Protein AF-A0A2G8HXD1-F1 (afdb_monomer)

Radius of gyration: 19.25 Å; Cα contacts (8 Å, |Δi|>4): 162; chains: 1; bounding box: 59×56×26 Å

Solvent-accessible surface area (backbone atoms only — not comparable to full-atom values): 6950 Å² total; per-residue (Å²): 130,62,68,66,52,53,55,51,51,52,52,55,50,52,58,57,57,68,65,68,83,65,58,49,70,43,81,40,49,53,94,72,65,49,87,84,37,45,15,40,22,37,26,30,76,87,68,51,75,49,48,28,50,47,27,58,91,34,98,36,59,56,40,51,42,52,76,51,59,68,38,89,58,43,51,32,68,87,71,49,76,44,49,37,87,45,45,45,32,33,33,26,64,56,63,74,101,74,86,76,76,85,74,80,82,81,68,69,82,78,78,85,74,84,134

Foldseek 3Di:
DPVVVVVVVVVVVVVVVVVPDDQDWDKDFPVPADQPFKFLWFAFPVGDIGGQVQFPPDPDSIDGPCVALPDQWTAGVVRDIDGSNRTGITTGGHDDDDDDDDDDPPPPPPPPDDD

pLDDT: mean 74.01, std 20.45, range [40.0, 95.12]

Mean predicted aligned error: 14.13 Å

Sequence (115 aa):
MEILKALIFTTVVIFAATEISHARIEKISVKKVNPATEAAGFQTFRGKILRAGDLENSARRVVKAEDVIKKDFIEMKDGEIYYPEEIEYVFQVKGGQTFKAPKEDERAPQDSDSN

Secondary structure (DSSP, 8-state):
--HHHHHHHHHHHHHHHHTSS--EEEEEEGGG--TT-EEEEEEETT--EEEGGGBTT-SSS-EEHHHHHTSS-EEBTTS-EE-GGGEEEEEEEES-S---PPPP-----------

Nearest PDB structures (foldseek):
  6z6l-assembly1_LA  TM=3.654E-01  e=1.541E+00  Homo sapiens
  6n8n-assembly1_D  TM=3.540E-01  e=2.357E+00  Saccharomyces cerevisiae S288C
  7qep-assembly1_L2  TM=3.961E-01  e=4.597E+00  Encephalitozoon cuniculi GB-M1
  8xck-assembly1_F  TM=1.334E-01  e=1.740E+00  Escherichia phage Lambda

Structure (mmCIF, N/CA/C/O backbone):
data_AF-A0A2G8HXD1-F1
#
_entry.id   AF-A0A2G8HXD1-F1
#
loop_
_atom_site.group_PDB
_atom_site.id
_atom_site.type_symbol
_atom_site.label_atom_id
_atom_site.label_alt_id
_atom_site.label_comp_id
_atom_site.label_asym_id
_atom_site.label_entity_id
_atom_site.label_seq_id
_atom_site.pdbx_PDB_ins_code
_atom_site.Cartn_x
_atom_site.Cartn_y
_atom_site.Cartn_z
_atom_site.occupancy
_atom_site.B_iso_or_equiv
_atom_site.auth_seq_id
_atom_site.auth_comp_id
_atom_site.auth_asym_id
_atom_site.auth_atom_id
_atom_site.pdbx_PDB_model_num
ATOM 1 N N . MET A 1 1 ? 43.480 -29.163 3.519 1.00 49.81 1 MET A N 1
ATOM 2 C CA . MET A 1 1 ? 43.292 -27.703 3.346 1.00 49.81 1 MET A CA 1
ATOM 3 C C . MET A 1 1 ? 42.483 -27.339 2.085 1.00 49.81 1 MET A C 1
ATOM 5 O O . MET A 1 1 ? 42.339 -26.161 1.794 1.00 49.81 1 MET A O 1
ATOM 9 N N . GLU A 1 2 ? 41.931 -28.323 1.359 1.00 53.06 2 GLU A N 1
ATOM 10 C CA . GLU A 1 2 ? 41.171 -28.130 0.105 1.00 53.06 2 GLU A CA 1
ATOM 11 C C . GLU A 1 2 ? 39.653 -28.010 0.357 1.00 53.06 2 GLU A C 1
ATOM 13 O O . GLU A 1 2 ? 38.987 -27.126 -0.173 1.00 53.06 2 GLU A O 1
ATOM 18 N N . ILE A 1 3 ? 39.116 -28.842 1.258 1.00 53.88 3 ILE A N 1
ATOM 19 C CA . ILE A 1 3 ? 37.671 -28.945 1.541 1.00 53.88 3 ILE A CA 1
ATOM 20 C C . ILE A 1 3 ? 37.120 -27.661 2.178 1.00 53.88 3 ILE A C 1
ATOM 22 O O . ILE A 1 3 ? 36.025 -27.219 1.846 1.00 53.88 3 ILE A O 1
ATOM 26 N N . LEU A 1 4 ? 37.902 -27.011 3.046 1.00 49.44 4 LEU A N 1
ATOM 27 C CA . LEU A 1 4 ? 37.495 -25.763 3.698 1.00 49.44 4 LEU A CA 1
ATOM 28 C C . LEU A 1 4 ? 37.402 -24.597 2.700 1.00 49.44 4 LEU A C 1
ATOM 30 O O . LEU A 1 4 ? 36.502 -23.770 2.804 1.00 49.44 4 LEU A O 1
ATOM 34 N N . LYS A 1 5 ? 38.294 -24.555 1.699 1.00 46.50 5 LYS A N 1
ATOM 35 C CA . LYS A 1 5 ? 38.234 -23.552 0.627 1.00 46.50 5 LYS A CA 1
ATOM 36 C C . LYS A 1 5 ? 37.018 -23.783 -0.265 1.00 46.50 5 LYS A C 1
ATOM 38 O O . LYS A 1 5 ? 36.318 -22.824 -0.563 1.00 46.50 5 LYS A O 1
ATOM 43 N N . ALA A 1 6 ? 36.729 -25.037 -0.620 1.00 51.34 6 ALA A N 1
ATOM 44 C CA . ALA A 1 6 ? 35.540 -25.379 -1.398 1.00 51.34 6 ALA A CA 1
ATOM 45 C C . ALA A 1 6 ? 34.249 -24.941 -0.688 1.00 51.34 6 ALA A C 1
ATOM 47 O O . ALA A 1 6 ? 33.389 -24.342 -1.323 1.00 51.34 6 ALA A O 1
ATOM 48 N N . LEU A 1 7 ? 34.160 -25.139 0.632 1.00 46.97 7 LEU A N 1
ATOM 49 C CA . LEU A 1 7 ? 32.975 -24.795 1.425 1.00 46.97 7 LEU A CA 1
ATOM 50 C C . LEU A 1 7 ? 32.737 -23.274 1.517 1.00 46.97 7 LEU A C 1
ATOM 52 O O . LEU A 1 7 ? 31.596 -22.805 1.448 1.00 46.97 7 LEU A O 1
ATOM 56 N N . ILE A 1 8 ? 33.820 -22.494 1.602 1.00 50.25 8 ILE A N 1
ATOM 57 C CA . ILE A 1 8 ? 33.771 -21.024 1.595 1.00 50.25 8 ILE A CA 1
ATOM 58 C C . ILE A 1 8 ? 33.416 -20.505 0.196 1.00 50.25 8 ILE A C 1
ATOM 60 O O . ILE A 1 8 ? 32.564 -19.633 0.059 1.00 50.25 8 ILE A O 1
ATOM 64 N N . PHE A 1 9 ? 33.995 -21.073 -0.864 1.00 46.22 9 PHE A N 1
ATOM 65 C CA . PHE A 1 9 ? 33.646 -20.682 -2.231 1.00 46.22 9 PHE A CA 1
ATOM 66 C C . PHE A 1 9 ? 32.192 -21.027 -2.576 1.00 46.22 9 PHE A C 1
ATOM 68 O O . PHE A 1 9 ? 31.508 -20.202 -3.176 1.00 46.22 9 PHE A O 1
ATOM 75 N N . THR A 1 10 ? 31.670 -22.181 -2.143 1.00 46.88 10 THR A N 1
ATOM 76 C CA . THR A 1 10 ? 30.256 -22.527 -2.362 1.00 46.88 10 THR A CA 1
ATOM 77 C C . THR A 1 10 ? 29.307 -21.595 -1.624 1.00 46.88 10 THR A C 1
ATOM 79 O O . THR A 1 10 ? 28.304 -21.183 -2.196 1.00 46.88 10 THR A O 1
ATOM 82 N N . THR A 1 11 ? 29.620 -21.212 -0.384 1.00 46.38 11 THR A N 1
ATOM 83 C CA . THR A 1 11 ? 28.768 -20.277 0.366 1.00 46.38 11 THR A CA 1
ATOM 84 C C . THR A 1 11 ? 28.790 -18.888 -0.268 1.00 46.38 11 THR A C 1
ATOM 86 O O . THR A 1 11 ? 27.725 -18.318 -0.488 1.00 46.38 11 THR A O 1
ATOM 89 N N . VAL A 1 12 ? 29.955 -18.379 -0.679 1.00 46.38 12 VAL A N 1
ATOM 90 C CA . VAL A 1 12 ? 30.066 -17.078 -1.367 1.00 46.38 12 VAL A CA 1
ATOM 91 C C . VAL A 1 12 ? 29.325 -17.069 -2.712 1.00 46.38 12 VAL A C 1
ATOM 93 O O . VAL A 1 12 ? 28.655 -16.088 -3.028 1.00 46.38 12 VAL A O 1
ATOM 96 N N . VAL A 1 13 ? 29.372 -18.161 -3.482 1.00 49.00 13 VAL A N 1
ATOM 97 C CA . VAL A 1 13 ? 28.636 -18.277 -4.757 1.00 49.00 13 VAL A CA 1
ATOM 98 C C . VAL A 1 13 ? 27.121 -18.346 -4.534 1.00 49.00 13 VAL A C 1
ATOM 100 O O . VAL A 1 13 ? 26.378 -17.750 -5.310 1.00 49.00 13 VAL A O 1
ATOM 103 N N . ILE A 1 14 ? 26.651 -18.995 -3.462 1.00 42.91 14 ILE A N 1
ATOM 104 C CA . ILE A 1 14 ? 25.222 -19.012 -3.105 1.00 42.91 14 ILE A CA 1
ATOM 105 C C . ILE A 1 14 ? 24.743 -17.601 -2.736 1.00 42.91 14 ILE A C 1
ATOM 107 O O . ILE A 1 14 ? 23.715 -17.168 -3.252 1.00 42.91 14 ILE A O 1
ATOM 111 N N . PHE A 1 15 ? 25.508 -16.855 -1.928 1.00 41.56 15 PHE A N 1
ATOM 112 C CA . PHE A 1 15 ? 25.162 -15.473 -1.568 1.00 41.56 15 PHE A CA 1
ATOM 113 C C . PHE A 1 15 ? 25.164 -14.532 -2.784 1.00 41.56 15 PHE A C 1
ATOM 115 O O . PHE A 1 15 ? 24.229 -13.748 -2.942 1.00 41.56 15 PHE A O 1
ATOM 122 N N . ALA A 1 16 ? 26.142 -14.654 -3.686 1.00 44.22 16 ALA A N 1
ATOM 123 C CA . ALA A 1 16 ? 26.207 -13.843 -4.904 1.00 44.22 16 ALA A CA 1
ATOM 124 C C . ALA A 1 16 ? 25.104 -14.194 -5.922 1.00 44.22 16 ALA A C 1
ATOM 126 O O . ALA A 1 16 ? 24.589 -13.308 -6.601 1.00 44.22 16 ALA A O 1
ATOM 127 N N . ALA A 1 17 ? 24.693 -15.464 -6.016 1.00 40.00 17 ALA A N 1
ATOM 128 C CA . ALA A 1 17 ? 23.612 -15.878 -6.911 1.00 40.00 17 ALA A CA 1
ATOM 129 C C . ALA A 1 17 ? 22.231 -15.391 -6.433 1.00 40.00 17 ALA A C 1
ATOM 131 O O . ALA A 1 17 ? 21.373 -15.099 -7.264 1.00 40.00 17 ALA A O 1
ATOM 132 N N . THR A 1 18 ? 22.018 -15.225 -5.120 1.00 43.59 18 THR A N 1
ATOM 133 C CA . THR A 1 18 ? 20.790 -14.601 -4.589 1.00 43.59 18 THR A CA 1
ATOM 134 C C . THR A 1 18 ? 20.683 -13.096 -4.855 1.00 43.59 18 THR A C 1
ATOM 136 O O . THR A 1 18 ? 19.580 -12.550 -4.795 1.00 43.59 18 THR A O 1
ATOM 139 N N . GLU A 1 19 ? 21.779 -12.414 -5.199 1.00 40.44 19 GLU A N 1
ATOM 140 C CA . GLU A 1 19 ? 21.748 -10.988 -5.565 1.00 40.44 19 GLU A CA 1
ATOM 141 C C . GLU A 1 19 ? 21.329 -10.739 -7.025 1.00 40.44 19 GLU A C 1
ATOM 143 O O . GLU A 1 19 ? 21.080 -9.599 -7.424 1.00 40.44 19 GLU A O 1
ATOM 148 N N . ILE A 1 20 ? 21.176 -11.791 -7.834 1.00 40.94 20 ILE A N 1
ATOM 149 C CA . ILE A 1 20 ? 20.814 -11.665 -9.245 1.00 40.94 20 ILE A CA 1
ATOM 150 C C . ILE A 1 20 ? 19.279 -11.659 -9.375 1.00 40.94 20 ILE A C 1
ATOM 152 O O . ILE A 1 20 ? 18.631 -12.700 -9.381 1.00 40.94 20 ILE A O 1
ATOM 156 N N . SER A 1 21 ? 18.714 -10.457 -9.547 1.00 43.78 21 SER A N 1
ATOM 157 C CA . SER A 1 21 ? 17.308 -10.151 -9.909 1.00 43.78 21 SER A CA 1
ATOM 158 C C . SER A 1 21 ? 16.249 -10.112 -8.800 1.00 43.78 21 SER A C 1
ATOM 160 O O . SER A 1 21 ? 15.129 -10.585 -8.991 1.00 43.78 21 SER A O 1
ATOM 162 N N . HIS A 1 22 ? 16.523 -9.436 -7.685 1.00 47.69 22 HIS A N 1
ATOM 163 C CA . HIS A 1 22 ? 15.466 -9.052 -6.744 1.00 47.69 22 HIS A CA 1
ATOM 164 C C . HIS A 1 22 ? 15.263 -7.536 -6.775 1.00 47.69 22 HIS A C 1
ATOM 166 O O . HIS A 1 22 ? 16.072 -6.779 -6.244 1.00 47.69 22 HIS A O 1
ATOM 172 N N . ALA A 1 23 ? 14.170 -7.084 -7.401 1.00 54.41 23 ALA A N 1
ATOM 173 C CA . ALA A 1 23 ? 13.641 -5.747 -7.150 1.00 54.41 23 ALA A CA 1
ATOM 174 C C . ALA A 1 23 ? 13.539 -5.577 -5.628 1.00 54.41 23 ALA A C 1
ATOM 176 O O . ALA A 1 23 ? 12.886 -6.382 -4.958 1.00 54.41 23 ALA A O 1
ATOM 177 N N . ARG A 1 24 ? 14.250 -4.600 -5.061 1.00 63.53 24 ARG A N 1
ATOM 178 C CA . ARG A 1 24 ? 14.331 -4.442 -3.607 1.00 63.53 24 ARG A CA 1
ATOM 179 C C . ARG A 1 24 ? 12.981 -3.913 -3.133 1.00 63.53 24 ARG A C 1
ATOM 181 O O . ARG A 1 24 ? 12.672 -2.738 -3.333 1.00 63.53 24 ARG A O 1
ATOM 188 N N . ILE A 1 25 ? 12.159 -4.803 -2.578 1.00 68.81 25 ILE A N 1
ATOM 189 C CA . ILE A 1 25 ? 10.879 -4.436 -1.974 1.00 68.81 25 ILE A CA 1
ATOM 190 C C . ILE A 1 25 ? 11.188 -3.819 -0.617 1.00 68.81 25 ILE A C 1
ATOM 192 O O . ILE A 1 25 ? 11.646 -4.502 0.298 1.00 68.81 25 ILE A O 1
ATOM 196 N N . GLU A 1 26 ? 10.955 -2.520 -0.489 1.00 85.62 26 GLU A N 1
ATOM 197 C CA . GLU A 1 26 ? 11.091 -1.819 0.779 1.00 85.62 26 GLU A CA 1
ATOM 198 C C . GLU A 1 26 ? 9.726 -1.701 1.450 1.00 85.62 26 GLU A C 1
ATOM 200 O O . GLU A 1 26 ? 8.775 -1.162 0.887 1.00 85.62 26 GLU A O 1
ATOM 205 N N . LYS A 1 27 ? 9.630 -2.207 2.680 1.00 88.06 27 LYS A N 1
ATOM 206 C CA . LYS A 1 27 ? 8.459 -2.016 3.532 1.00 88.06 27 LYS A CA 1
ATOM 207 C C . LYS A 1 27 ? 8.596 -0.679 4.254 1.00 88.06 27 LYS A C 1
ATOM 209 O O . LYS A 1 27 ? 9.479 -0.511 5.094 1.00 88.06 27 LYS A O 1
ATOM 214 N N . ILE A 1 28 ? 7.715 0.263 3.944 1.00 90.56 28 ILE A N 1
ATOM 215 C CA . ILE A 1 28 ? 7.676 1.587 4.571 1.00 90.56 28 ILE A CA 1
ATOM 216 C C . ILE A 1 28 ? 6.368 1.748 5.343 1.00 90.56 28 ILE A C 1
ATOM 218 O O . ILE A 1 28 ? 5.323 1.269 4.917 1.00 90.56 28 ILE A O 1
ATOM 222 N N . SER A 1 29 ? 6.407 2.406 6.499 1.00 91.94 29 SER A N 1
ATOM 223 C CA . SER A 1 29 ? 5.174 2.758 7.216 1.00 91.94 29 SER A CA 1
ATOM 224 C C . SER A 1 29 ? 4.412 3.829 6.439 1.00 91.94 29 SER A C 1
ATOM 226 O O . SER A 1 29 ? 5.044 4.751 5.918 1.00 91.94 29 SER A O 1
ATOM 228 N N . VAL A 1 30 ? 3.076 3.762 6.427 1.00 91.75 30 VAL A N 1
ATOM 229 C CA . VAL A 1 30 ? 2.214 4.780 5.789 1.00 91.75 30 VAL A CA 1
ATOM 230 C C . VAL A 1 30 ? 2.559 6.198 6.254 1.00 91.75 30 VAL A C 1
ATOM 232 O O . VAL A 1 30 ? 2.593 7.125 5.452 1.00 91.75 30 VAL A O 1
ATOM 235 N N . LYS A 1 31 ? 2.955 6.364 7.522 1.00 91.06 31 LYS A N 1
ATOM 236 C CA . LYS A 1 31 ? 3.373 7.656 8.098 1.00 91.06 31 LYS A CA 1
ATOM 237 C C . LYS A 1 31 ? 4.612 8.274 7.434 1.00 91.06 31 LYS A C 1
ATOM 239 O O . LYS A 1 31 ? 4.884 9.452 7.635 1.00 91.06 31 LYS A O 1
ATOM 244 N N . LYS A 1 32 ? 5.399 7.477 6.706 1.00 90.94 32 LYS A N 1
ATOM 245 C CA . LYS A 1 32 ? 6.632 7.886 6.014 1.00 90.94 32 LYS A CA 1
ATOM 246 C C . LYS A 1 32 ? 6.472 7.909 4.490 1.00 90.94 32 LYS A C 1
ATOM 248 O O . LYS A 1 32 ? 7.465 8.086 3.787 1.00 90.94 32 LYS A O 1
ATOM 253 N N . VAL A 1 33 ? 5.256 7.704 3.981 1.00 89.00 33 VAL A N 1
ATOM 254 C CA . VAL A 1 33 ? 4.967 7.765 2.545 1.00 89.00 33 VAL A CA 1
ATOM 255 C C . VAL A 1 33 ? 5.161 9.192 2.055 1.00 89.00 33 VAL A C 1
ATOM 257 O O . VAL A 1 33 ? 4.697 10.148 2.672 1.00 89.00 33 VAL A O 1
ATOM 260 N N . ASN A 1 34 ? 5.852 9.327 0.927 1.00 89.75 34 ASN A N 1
ATOM 261 C CA . ASN A 1 34 ? 5.986 10.592 0.219 1.00 89.75 34 ASN A CA 1
ATOM 262 C C . ASN A 1 34 ? 5.186 10.555 -1.102 1.00 89.75 34 ASN A C 1
ATOM 264 O O . ASN A 1 34 ? 4.878 9.469 -1.597 1.00 89.75 34 ASN A O 1
ATOM 268 N N . PRO A 1 35 ? 4.895 11.713 -1.720 1.00 87.38 35 PRO A N 1
ATOM 269 C CA . PRO A 1 35 ? 4.151 11.778 -2.987 1.00 87.38 35 PRO A CA 1
ATOM 270 C C . PRO A 1 35 ? 4.790 11.035 -4.171 1.00 87.38 35 PRO A C 1
ATOM 272 O O . PRO A 1 35 ? 4.123 10.680 -5.141 1.00 87.38 35 PRO A O 1
ATOM 275 N N . ALA A 1 36 ? 6.102 10.793 -4.107 1.00 87.25 36 ALA A N 1
ATOM 276 C CA . ALA A 1 36 ? 6.856 10.064 -5.124 1.00 87.25 36 ALA A CA 1
ATOM 277 C C . ALA A 1 36 ? 6.904 8.546 -4.867 1.00 87.25 36 ALA A C 1
ATOM 279 O O . ALA A 1 36 ? 7.556 7.811 -5.606 1.00 87.25 36 ALA A O 1
ATOM 280 N N . THR A 1 37 ? 6.262 8.062 -3.802 1.00 88.94 37 THR A N 1
ATOM 281 C CA . THR A 1 37 ? 6.319 6.656 -3.412 1.00 88.94 37 THR A CA 1
ATOM 282 C C . 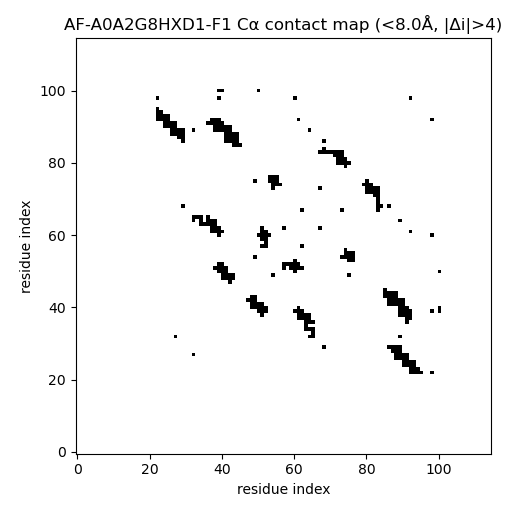THR A 1 37 ? 5.460 5.829 -4.353 1.00 88.94 37 THR A C 1
ATOM 284 O O . THR A 1 37 ? 4.231 5.903 -4.332 1.00 88.94 37 THR A O 1
ATOM 287 N N . GLU A 1 38 ? 6.116 4.982 -5.134 1.00 90.94 38 GLU A N 1
ATOM 288 C CA . GLU A 1 38 ? 5.468 3.938 -5.914 1.00 90.94 38 GLU A CA 1
ATOM 289 C C . GLU A 1 38 ? 5.326 2.653 -5.094 1.00 90.94 38 GLU A C 1
ATOM 291 O O . GLU A 1 38 ? 6.294 2.148 -4.529 1.00 90.94 38 GLU A O 1
ATOM 296 N N . ALA A 1 39 ? 4.109 2.126 -5.037 1.00 90.62 39 ALA A N 1
ATOM 297 C CA . ALA A 1 39 ? 3.712 0.966 -4.264 1.00 90.62 39 ALA A CA 1
ATOM 298 C C . ALA A 1 39 ? 3.316 -0.193 -5.176 1.00 90.62 39 ALA A C 1
ATOM 300 O O . ALA A 1 39 ? 2.470 -0.055 -6.059 1.00 90.62 39 ALA A O 1
ATOM 301 N N . ALA A 1 40 ? 3.879 -1.363 -4.908 1.00 91.25 40 ALA A N 1
ATOM 302 C CA . ALA A 1 40 ? 3.434 -2.640 -5.456 1.00 91.25 40 ALA A CA 1
ATOM 303 C C . ALA A 1 40 ? 2.242 -3.237 -4.690 1.00 91.25 40 ALA A C 1
ATOM 305 O O . ALA A 1 40 ? 1.575 -4.160 -5.165 1.00 91.25 40 ALA A O 1
ATOM 306 N N . GLY A 1 41 ? 2.008 -2.753 -3.476 1.00 92.06 41 GLY A N 1
ATOM 307 C CA . GLY A 1 41 ? 0.959 -3.231 -2.598 1.00 92.06 41 GLY A CA 1
ATOM 308 C C . GLY A 1 41 ? 1.026 -2.575 -1.229 1.00 92.06 41 GLY A C 1
ATOM 309 O O . GLY A 1 41 ? 1.917 -1.773 -0.938 1.00 92.06 41 GLY A O 1
ATOM 310 N N . PHE A 1 42 ? 0.076 -2.955 -0.393 1.00 93.62 42 PHE A N 1
ATOM 311 C CA . PHE A 1 42 ? -0.206 -2.371 0.905 1.00 93.62 42 PHE A CA 1
ATOM 312 C C . PHE A 1 42 ? -0.400 -3.497 1.917 1.00 93.62 42 PHE A C 1
ATOM 314 O O . PHE A 1 42 ? -0.792 -4.603 1.549 1.00 93.62 4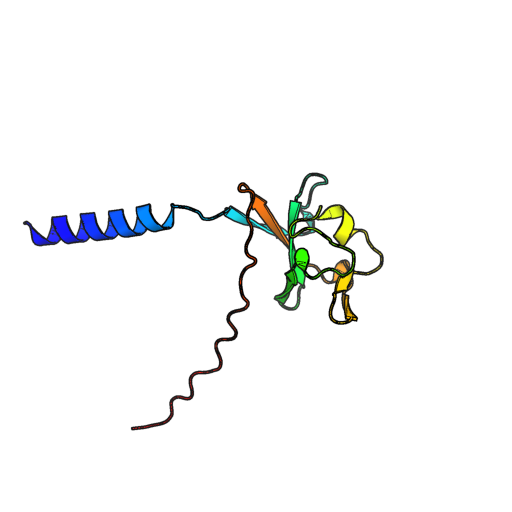2 PHE A O 1
ATOM 321 N N . GLN A 1 43 ? -0.110 -3.233 3.185 1.00 91.38 43 GLN A N 1
ATOM 322 C CA . GLN A 1 43 ? -0.380 -4.158 4.277 1.00 91.38 43 GLN A CA 1
ATOM 323 C C . GLN A 1 43 ? -1.274 -3.480 5.301 1.00 91.38 43 GLN A C 1
ATOM 325 O O . GLN A 1 43 ? -0.949 -2.380 5.758 1.00 91.38 43 GLN A O 1
ATOM 330 N N . THR A 1 44 ? -2.358 -4.144 5.687 1.00 92.75 44 THR A N 1
ATOM 331 C CA . THR A 1 44 ? -3.215 -3.663 6.769 1.00 92.75 44 THR A CA 1
ATOM 332 C C . THR A 1 44 ? -2.592 -3.930 8.139 1.00 92.75 44 THR A C 1
ATOM 334 O O . THR A 1 44 ? -1.733 -4.804 8.273 1.00 92.75 44 THR A O 1
ATOM 337 N N . PHE A 1 45 ? -3.054 -3.247 9.188 1.00 93.00 45 PHE A N 1
ATOM 338 C CA . PHE A 1 45 ? -2.631 -3.531 10.569 1.00 93.00 45 PHE A CA 1
ATOM 339 C C . PHE A 1 45 ? -3.013 -4.947 11.039 1.00 93.00 45 PHE A C 1
ATOM 341 O O . PHE A 1 45 ? -2.475 -5.452 12.021 1.00 93.00 45 PHE A O 1
ATOM 348 N N . ARG A 1 46 ? -3.941 -5.613 10.334 1.00 89.19 46 ARG A N 1
ATOM 349 C CA . ARG A 1 46 ? -4.311 -7.024 10.556 1.00 89.19 46 ARG A CA 1
ATOM 350 C C . ARG A 1 46 ? -3.386 -8.002 9.831 1.00 89.19 46 ARG A C 1
ATOM 352 O O . ARG A 1 46 ? -3.586 -9.207 9.910 1.00 89.19 46 ARG A O 1
ATOM 359 N N . GLY A 1 47 ? -2.399 -7.490 9.101 1.00 85.75 47 GLY A N 1
ATOM 360 C CA . GLY A 1 47 ? -1.421 -8.277 8.366 1.00 85.75 47 GLY A CA 1
ATOM 361 C C . GLY A 1 47 ? -1.814 -8.629 6.931 1.00 85.75 47 GLY A C 1
ATOM 362 O O . GLY A 1 47 ? -0.947 -9.130 6.217 1.00 85.75 47 GLY A O 1
ATOM 363 N N . LYS A 1 48 ? -3.044 -8.327 6.481 1.00 90.19 48 LYS A N 1
ATOM 364 C CA . LYS A 1 48 ? -3.524 -8.656 5.125 1.00 90.19 48 LYS A CA 1
ATOM 365 C C . LYS A 1 48 ? -2.782 -7.846 4.064 1.00 90.19 48 LYS A C 1
ATOM 367 O O . LYS A 1 48 ? -2.563 -6.647 4.245 1.00 90.19 48 LYS A O 1
ATOM 372 N N . ILE A 1 49 ? -2.412 -8.494 2.960 1.00 91.44 49 ILE A N 1
ATOM 373 C CA . ILE A 1 49 ? -1.668 -7.874 1.859 1.00 91.44 49 ILE A CA 1
ATOM 374 C C . ILE A 1 49 ? -2.620 -7.539 0.710 1.00 91.44 49 ILE A C 1
ATOM 376 O O . ILE A 1 49 ? -3.195 -8.424 0.087 1.00 91.44 49 ILE A O 1
ATOM 380 N N . LEU A 1 50 ? -2.728 -6.253 0.384 1.00 92.12 50 LEU A N 1
ATOM 381 C CA . LEU A 1 50 ? -3.508 -5.742 -0.741 1.00 92.12 50 LEU A CA 1
ATOM 382 C C . LEU A 1 50 ? -2.555 -5.429 -1.893 1.00 92.12 50 LEU A C 1
ATOM 384 O O . LEU A 1 50 ? -1.751 -4.497 -1.820 1.00 92.12 50 LEU A O 1
ATOM 388 N N . ARG A 1 51 ? -2.587 -6.214 -2.967 1.00 90.44 51 ARG A N 1
ATOM 389 C CA . ARG A 1 51 ? -1.689 -5.998 -4.109 1.00 90.44 51 ARG A CA 1
ATOM 390 C C . ARG A 1 51 ? -2.211 -4.876 -4.994 1.00 90.44 51 ARG A C 1
ATOM 392 O O . ARG A 1 51 ? -3.381 -4.855 -5.354 1.00 90.44 51 ARG A O 1
ATOM 399 N N . ALA A 1 52 ? -1.320 -3.995 -5.445 1.00 90.25 52 ALA A N 1
ATOM 400 C CA . ALA A 1 52 ? -1.695 -2.866 -6.298 1.00 90.25 52 ALA A CA 1
ATOM 401 C C . ALA A 1 52 ? -2.300 -3.297 -7.649 1.00 90.25 52 ALA A C 1
ATOM 403 O O . ALA A 1 52 ? -3.109 -2.573 -8.222 1.00 90.25 52 ALA A O 1
ATOM 404 N N . GLY A 1 53 ? -1.918 -4.473 -8.158 1.00 88.38 53 GLY A N 1
ATOM 405 C CA . GLY A 1 53 ? -2.490 -5.047 -9.381 1.00 88.38 53 GLY A CA 1
ATOM 406 C C . GLY A 1 53 ? -3.902 -5.618 -9.219 1.00 88.38 53 GLY A C 1
ATOM 407 O O . GLY A 1 53 ? -4.575 -5.830 -10.229 1.00 88.38 53 GLY A O 1
ATOM 408 N N . ASP A 1 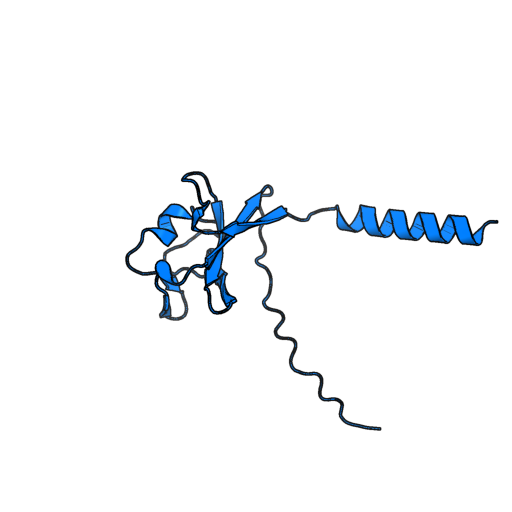54 ? -4.343 -5.834 -7.980 1.00 90.50 54 ASP A N 1
ATOM 409 C CA . ASP A 1 54 ? -5.650 -6.407 -7.644 1.00 90.50 54 ASP A CA 1
ATOM 410 C C . ASP A 1 54 ? -6.643 -5.326 -7.185 1.00 90.50 54 ASP A C 1
ATOM 412 O O . ASP A 1 54 ? -7.780 -5.632 -6.852 1.00 90.50 54 ASP A O 1
ATOM 416 N N . LEU A 1 55 ? -6.232 -4.054 -7.216 1.00 91.38 55 LEU A N 1
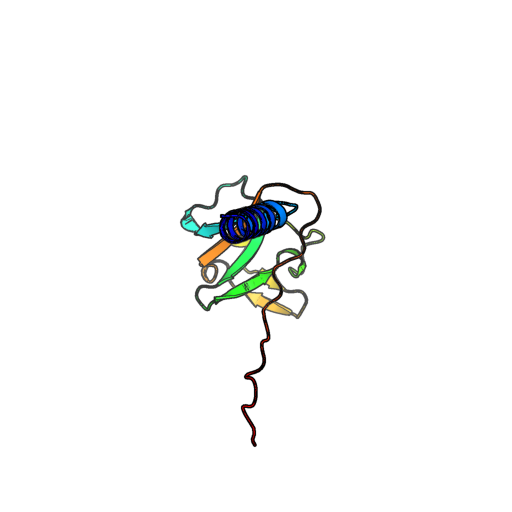ATOM 417 C CA . LEU A 1 55 ? -7.126 -2.912 -7.048 1.00 91.38 55 LEU A CA 1
ATOM 418 C C . LEU A 1 55 ? -8.038 -2.792 -8.273 1.00 91.38 55 LEU A C 1
ATOM 420 O O . LEU A 1 55 ? -7.549 -2.841 -9.406 1.00 91.38 55 LEU A O 1
ATOM 424 N N . GLU A 1 56 ? -9.330 -2.554 -8.052 1.00 90.00 56 GLU A N 1
ATOM 425 C CA . GLU A 1 56 ? -10.339 -2.453 -9.118 1.00 90.00 56 GLU A CA 1
ATOM 426 C C . GLU A 1 56 ? -9.960 -1.377 -10.146 1.00 90.00 56 GLU A C 1
ATOM 428 O O . GLU A 1 56 ? -9.915 -1.597 -11.355 1.00 90.00 56 GLU A O 1
ATOM 433 N N . ASN A 1 57 ? -9.523 -0.222 -9.645 1.00 80.75 57 ASN A N 1
ATOM 434 C CA . ASN A 1 57 ? -9.170 0.939 -10.458 1.00 80.75 57 ASN A CA 1
ATOM 435 C C . ASN A 1 57 ? -7.706 0.958 -10.942 1.00 80.75 57 ASN A C 1
ATOM 437 O O . ASN A 1 57 ? -7.206 2.013 -11.341 1.00 80.75 57 ASN A O 1
ATOM 441 N N . SER A 1 58 ? -6.983 -0.167 -10.888 1.00 79.62 58 SER A N 1
ATOM 442 C CA . SER A 1 58 ? -5.579 -0.221 -11.306 1.00 79.62 58 SER A CA 1
ATOM 443 C C . SER A 1 58 ? -5.347 -1.127 -12.513 1.00 79.62 58 SER A C 1
ATOM 445 O O . SER A 1 58 ? -5.421 -2.355 -12.446 1.00 79.62 58 SER A O 1
ATOM 447 N N . ALA A 1 59 ? -4.938 -0.511 -13.624 1.00 78.88 59 ALA A N 1
ATOM 448 C CA . ALA A 1 59 ? -4.400 -1.222 -14.786 1.00 78.88 59 ALA A CA 1
ATOM 449 C C . ALA A 1 59 ? -2.925 -1.636 -14.602 1.00 78.88 59 ALA A C 1
ATOM 451 O O . ALA A 1 59 ? -2.356 -2.325 -15.450 1.00 78.88 59 ALA A O 1
ATOM 452 N N . ARG A 1 60 ? -2.268 -1.181 -13.525 1.00 83.06 60 ARG A N 1
ATOM 453 C CA . ARG A 1 60 ? -0.822 -1.318 -13.318 1.00 83.06 60 ARG A CA 1
ATOM 454 C C . ARG A 1 60 ? -0.526 -2.144 -12.070 1.00 83.06 60 ARG A C 1
ATOM 456 O O . ARG A 1 60 ? -1.227 -2.086 -11.070 1.00 83.06 60 ARG A O 1
ATOM 463 N N . ARG A 1 61 ? 0.582 -2.885 -12.099 1.00 85.69 61 ARG A N 1
ATOM 464 C CA . ARG A 1 61 ? 1.073 -3.633 -10.923 1.00 85.69 61 ARG A CA 1
ATOM 465 C C . ARG A 1 61 ? 1.723 -2.746 -9.862 1.00 85.69 61 ARG A C 1
ATOM 467 O O . ARG A 1 61 ? 2.062 -3.238 -8.793 1.00 85.69 61 ARG A O 1
ATOM 474 N N . VAL A 1 62 ? 1.934 -1.475 -10.190 1.00 88.19 62 VAL A N 1
ATOM 475 C CA . VAL A 1 62 ? 2.541 -0.463 -9.334 1.00 88.19 62 VAL A CA 1
ATOM 476 C C . VAL A 1 62 ? 1.709 0.808 -9.463 1.00 88.19 62 VAL A C 1
ATOM 478 O O . VAL A 1 62 ? 1.370 1.215 -10.578 1.00 88.19 62 VAL A O 1
ATOM 481 N N . VAL A 1 63 ? 1.370 1.411 -8.329 1.00 90.38 63 VAL A N 1
ATOM 482 C CA . VAL A 1 63 ? 0.550 2.626 -8.222 1.00 90.38 63 VAL A CA 1
ATOM 483 C C . VAL A 1 63 ? 1.238 3.634 -7.315 1.00 90.38 63 VAL A C 1
ATOM 485 O O . VAL A 1 63 ? 2.101 3.264 -6.524 1.00 90.38 63 VAL A O 1
ATOM 488 N N . LYS A 1 64 ? 0.864 4.911 -7.384 1.00 92.25 64 LYS A N 1
ATOM 489 C CA . LYS A 1 64 ? 1.321 5.864 -6.370 1.00 92.25 64 LYS A CA 1
ATOM 490 C C . LYS A 1 64 ? 0.643 5.536 -5.047 1.00 92.25 64 LYS A C 1
ATOM 492 O O . LYS A 1 64 ? -0.576 5.407 -4.989 1.00 92.25 64 LYS A O 1
ATOM 497 N N . ALA A 1 65 ? 1.437 5.406 -3.990 1.00 91.94 65 ALA A N 1
ATOM 498 C CA . ALA A 1 65 ? 0.933 5.087 -2.660 1.00 91.94 65 ALA A CA 1
ATOM 499 C C . ALA A 1 65 ? -0.076 6.137 -2.177 1.00 91.94 65 ALA A C 1
ATOM 501 O O . ALA A 1 65 ? -1.118 5.787 -1.634 1.00 91.94 65 ALA A O 1
ATOM 502 N N . GLU A 1 66 ? 0.223 7.413 -2.432 1.00 92.44 66 GLU A N 1
ATOM 503 C CA . GLU A 1 66 ? -0.611 8.557 -2.060 1.00 92.44 66 GLU A CA 1
ATOM 504 C C . GLU A 1 66 ? -2.024 8.482 -2.655 1.00 92.44 66 GLU A C 1
ATOM 506 O O . GLU A 1 66 ? -2.998 8.708 -1.940 1.00 92.44 66 GLU A O 1
ATOM 511 N N . ASP A 1 67 ? -2.138 8.085 -3.925 1.00 91.75 67 ASP A N 1
ATOM 512 C CA . ASP A 1 67 ? -3.420 7.970 -4.631 1.00 91.75 67 ASP A CA 1
ATOM 513 C C . ASP A 1 67 ? -4.320 6.882 -4.033 1.00 91.75 67 ASP A C 1
ATOM 515 O O . ASP A 1 67 ? -5.515 6.863 -4.307 1.00 91.75 67 ASP A O 1
ATOM 519 N N . VAL A 1 68 ? -3.763 5.952 -3.254 1.00 91.50 68 VAL A N 1
ATOM 520 C CA . VAL A 1 68 ? -4.516 4.884 -2.586 1.00 91.50 68 VAL A CA 1
ATOM 521 C C . VAL A 1 68 ? -4.840 5.277 -1.149 1.00 91.50 68 VAL A C 1
ATOM 523 O O . VAL A 1 68 ? -5.992 5.180 -0.743 1.00 91.50 68 VAL A O 1
ATOM 526 N N . ILE A 1 69 ? -3.859 5.784 -0.394 1.00 91.88 69 ILE A N 1
ATOM 527 C CA . ILE A 1 69 ? -4.047 6.121 1.028 1.00 91.88 69 ILE A CA 1
ATOM 528 C C . ILE A 1 69 ? -4.881 7.395 1.265 1.00 91.88 69 ILE A C 1
ATOM 530 O O . ILE A 1 69 ? -5.216 7.693 2.406 1.00 91.88 69 ILE A O 1
ATOM 534 N N . LYS A 1 70 ? -5.176 8.173 0.215 1.00 92.62 70 LYS A N 1
ATOM 535 C CA . LYS A 1 70 ? -6.024 9.378 0.281 1.00 92.62 70 LYS A CA 1
ATOM 536 C C . LYS A 1 70 ? -7.452 9.177 -0.229 1.00 92.62 70 LYS A C 1
ATOM 538 O O . LYS A 1 70 ? -8.211 10.142 -0.255 1.00 92.62 70 LYS A O 1
ATOM 543 N N . LYS A 1 71 ? -7.803 7.980 -0.699 1.00 91.81 71 LYS A N 1
ATOM 544 C CA . LYS A 1 71 ? -9.173 7.681 -1.142 1.00 91.81 71 LYS A CA 1
ATOM 545 C C . LYS A 1 71 ? -10.111 7.553 0.047 1.00 91.81 71 LYS A C 1
ATOM 547 O O . LYS A 1 71 ? -9.654 7.357 1.159 1.00 91.81 71 LYS A O 1
ATOM 552 N N . ASP A 1 72 ? -11.412 7.590 -0.205 1.00 93.12 72 ASP A N 1
ATOM 553 C CA . ASP A 1 72 ? -12.402 7.275 0.830 1.00 93.12 72 ASP A CA 1
ATOM 554 C C . ASP A 1 72 ? -12.420 5.770 1.141 1.00 93.12 72 ASP A C 1
ATOM 556 O O . ASP A 1 72 ? -12.601 5.359 2.283 1.00 93.12 72 ASP A O 1
ATOM 560 N N . PHE A 1 73 ? -12.203 4.944 0.116 1.00 93.75 73 PHE A N 1
ATOM 561 C CA . PHE A 1 73 ? -12.116 3.493 0.224 1.00 93.75 73 PHE A CA 1
ATOM 562 C C . PHE A 1 73 ? -11.245 2.901 -0.890 1.00 93.75 73 PHE A C 1
ATOM 564 O O . PHE A 1 73 ? -10.953 3.530 -1.915 1.00 93.75 73 PHE A O 1
ATOM 571 N N . ILE A 1 74 ? -10.821 1.664 -0.672 1.00 94.12 74 ILE A N 1
ATOM 572 C CA . ILE A 1 74 ? -9.965 0.880 -1.549 1.00 94.12 74 ILE A CA 1
ATOM 573 C C . ILE A 1 74 ? -10.745 -0.367 -1.931 1.00 94.12 74 ILE A C 1
ATOM 575 O O . ILE A 1 74 ? -10.964 -1.248 -1.106 1.00 94.12 74 ILE A O 1
ATOM 579 N N . GLU A 1 75 ? -11.162 -0.424 -3.186 1.00 94.94 75 GLU A N 1
ATOM 580 C CA . GLU A 1 75 ? -11.898 -1.555 -3.738 1.00 94.94 75 GLU A CA 1
ATOM 581 C C . GLU A 1 75 ? -10.945 -2.507 -4.463 1.00 94.94 75 GLU A C 1
ATOM 583 O O . GLU A 1 75 ? -10.123 -2.095 -5.296 1.00 94.94 75 GLU A O 1
ATOM 588 N N . MET A 1 76 ? -11.053 -3.779 -4.107 1.00 94.56 76 MET A N 1
ATOM 589 C CA . MET A 1 76 ? -10.344 -4.893 -4.716 1.00 94.56 76 MET A CA 1
ATOM 590 C C . MET A 1 76 ? -11.207 -5.511 -5.825 1.00 94.56 76 MET A C 1
ATOM 592 O O . MET A 1 76 ? -12.431 -5.427 -5.796 1.00 94.56 76 MET A O 1
ATOM 596 N N . LYS A 1 77 ? -10.577 -6.177 -6.796 1.00 92.81 77 LYS A N 1
ATOM 597 C CA . LYS A 1 77 ? -11.268 -6.818 -7.936 1.00 92.81 77 LYS A CA 1
ATOM 598 C C . LYS A 1 77 ? -12.234 -7.940 -7.559 1.00 92.81 77 LYS A C 1
ATOM 600 O O . LYS A 1 77 ? -13.073 -8.329 -8.366 1.00 92.81 77 LYS A O 1
ATOM 605 N N . ASP A 1 78 ? -12.079 -8.512 -6.373 1.00 91.38 78 ASP A N 1
ATOM 606 C CA . ASP A 1 78 ? -12.986 -9.516 -5.813 1.00 91.38 78 ASP A CA 1
ATOM 607 C C . ASP A 1 78 ? -14.212 -8.893 -5.116 1.00 91.38 78 ASP A C 1
ATOM 609 O O . ASP A 1 78 ? -15.077 -9.622 -4.632 1.00 91.38 78 ASP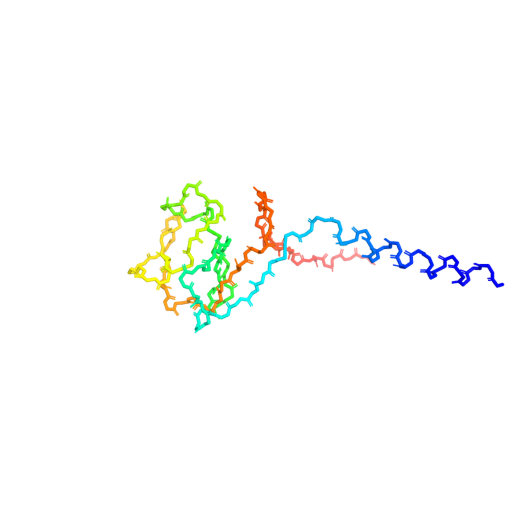 A O 1
ATOM 613 N N . GLY A 1 79 ? -14.317 -7.559 -5.102 1.00 91.38 79 GLY A N 1
ATOM 614 C CA . GLY A 1 79 ? -15.393 -6.809 -4.458 1.00 91.38 79 GLY A CA 1
ATOM 615 C C . GLY A 1 79 ? -15.156 -6.535 -2.972 1.00 91.38 79 GLY A C 1
ATOM 616 O O . GLY A 1 79 ? -16.026 -5.958 -2.317 1.00 91.38 79 GLY A O 1
ATOM 617 N N . GLU A 1 80 ? -14.006 -6.928 -2.412 1.00 94.19 80 GLU A N 1
ATOM 618 C CA . GLU A 1 80 ? -13.651 -6.549 -1.048 1.00 94.19 80 GLU A CA 1
ATOM 619 C C . GLU A 1 80 ? -13.321 -5.051 -0.958 1.00 94.19 80 GLU A C 1
ATOM 621 O O . GLU A 1 80 ? -12.650 -4.479 -1.823 1.00 94.19 80 GLU A O 1
ATOM 626 N N . ILE A 1 81 ? -13.758 -4.418 0.132 1.00 94.38 81 ILE A N 1
ATOM 627 C CA . ILE A 1 81 ? -13.522 -2.999 0.401 1.00 94.38 81 ILE A CA 1
ATOM 628 C C . ILE A 1 81 ? -12.672 -2.862 1.661 1.00 94.38 81 ILE A C 1
ATOM 630 O O . ILE A 1 81 ? -12.997 -3.425 2.706 1.00 94.38 81 ILE A O 1
ATOM 634 N N . TYR A 1 82 ? -11.609 -2.074 1.546 1.00 94.69 82 TYR A N 1
ATOM 635 C CA . TYR A 1 82 ? -10.714 -1.692 2.632 1.00 94.69 82 TYR A CA 1
ATOM 636 C C . TYR A 1 82 ? -10.708 -0.189 2.811 1.00 94.69 82 TYR A C 1
ATOM 638 O O . TYR A 1 82 ? -10.887 0.562 1.850 1.00 94.69 82 TYR A O 1
ATOM 646 N N . TYR A 1 83 ? -10.413 0.252 4.024 1.00 95.12 83 TYR A N 1
ATOM 647 C CA . TYR A 1 83 ? -10.249 1.668 4.297 1.00 95.12 83 TYR A CA 1
ATOM 648 C C . TYR A 1 83 ? -8.768 2.054 4.407 1.00 95.12 83 TYR A C 1
ATOM 650 O O . TYR A 1 83 ? -7.950 1.268 4.897 1.00 95.12 83 TYR A O 1
ATOM 658 N N . PRO A 1 84 ? -8.374 3.256 3.953 1.00 93.44 84 PRO A N 1
ATOM 659 C CA . PRO A 1 84 ? -6.984 3.701 4.023 1.00 93.44 84 PRO A CA 1
ATOM 660 C C . PRO A 1 84 ? -6.383 3.683 5.429 1.00 93.44 84 PRO A C 1
ATOM 662 O O . PRO A 1 84 ? -5.199 3.384 5.580 1.00 93.44 84 PRO A O 1
ATOM 665 N N . GLU A 1 85 ? -7.176 3.982 6.459 1.00 93.81 85 GLU A N 1
ATOM 666 C CA . GLU A 1 85 ? -6.755 3.933 7.860 1.00 93.81 85 GLU A CA 1
ATOM 667 C C . GLU A 1 85 ? -6.396 2.522 8.328 1.00 93.81 85 GLU A C 1
ATOM 669 O O . GLU A 1 85 ? -5.679 2.365 9.318 1.00 93.81 85 GLU A O 1
ATOM 674 N N . GLU A 1 86 ? -6.854 1.492 7.614 1.00 94.25 86 GLU A N 1
ATOM 675 C CA . GLU A 1 86 ? -6.466 0.120 7.901 1.00 94.25 86 GLU A CA 1
ATOM 676 C C . GLU A 1 86 ? -5.044 -0.180 7.441 1.00 94.25 86 GLU A C 1
ATOM 678 O O . GLU A 1 86 ? -4.447 -1.143 7.922 1.00 94.25 86 GLU A O 1
ATOM 683 N N . ILE A 1 87 ? -4.474 0.630 6.545 1.00 94.31 87 ILE A N 1
ATOM 684 C CA . ILE A 1 87 ? -3.134 0.416 6.009 1.00 94.31 87 ILE A CA 1
ATOM 685 C C . ILE A 1 87 ? -2.077 0.850 7.027 1.00 94.31 87 ILE A C 1
ATOM 687 O O . ILE A 1 87 ? -1.967 2.012 7.415 1.00 94.31 87 ILE A O 1
ATOM 691 N N . GLU A 1 88 ? -1.208 -0.089 7.388 1.00 93.12 88 GLU A N 1
ATOM 692 C CA . GLU A 1 88 ? -0.057 0.160 8.253 1.00 93.12 88 GLU A CA 1
ATOM 693 C C . GLU A 1 88 ? 1.231 0.371 7.441 1.00 93.12 88 GLU A C 1
ATOM 695 O O . GLU A 1 88 ? 2.054 1.244 7.759 1.00 93.12 88 GLU A O 1
ATOM 700 N N . TYR A 1 89 ? 1.392 -0.391 6.351 1.00 92.44 89 TYR A N 1
ATOM 701 C CA . TYR A 1 89 ? 2.604 -0.381 5.534 1.00 92.44 89 TYR A CA 1
ATOM 702 C C . TYR A 1 89 ? 2.332 -0.344 4.031 1.00 92.44 89 TYR A C 1
ATOM 704 O O . TYR A 1 89 ? 1.318 -0.829 3.539 1.00 92.44 89 TYR A O 1
ATOM 712 N N . VAL A 1 90 ? 3.308 0.179 3.296 1.00 92.69 90 VAL A N 1
ATOM 713 C CA . VAL A 1 90 ? 3.368 0.192 1.836 1.00 92.69 90 VAL A CA 1
ATOM 714 C C . VAL A 1 90 ? 4.599 -0.592 1.393 1.00 92.69 90 VAL A C 1
ATOM 716 O O . VAL A 1 90 ? 5.680 -0.445 1.966 1.00 92.69 90 VAL A O 1
ATOM 719 N N . PHE A 1 91 ? 4.444 -1.420 0.365 1.00 90.75 91 PHE A N 1
ATOM 720 C CA . PHE A 1 91 ? 5.540 -2.151 -0.262 1.00 90.75 91 PHE A CA 1
ATOM 721 C C . PHE A 1 91 ? 6.038 -1.370 -1.475 1.00 90.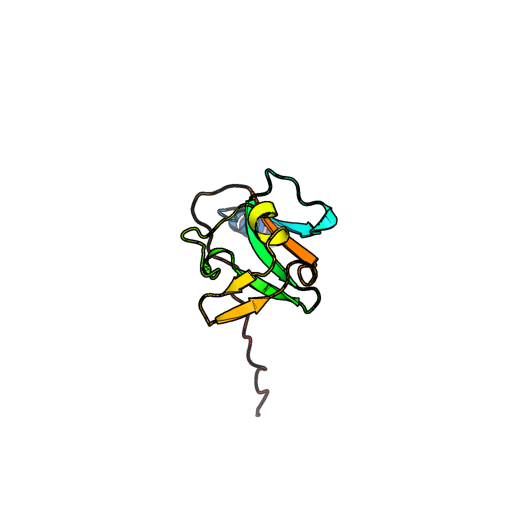75 91 PHE A C 1
ATOM 723 O O . PHE A 1 91 ? 5.456 -1.444 -2.559 1.00 90.75 91 PHE A O 1
ATOM 730 N N . GLN A 1 92 ? 7.105 -0.598 -1.284 1.00 86.62 92 GLN A N 1
ATOM 731 C CA . GLN A 1 92 ? 7.736 0.185 -2.337 1.00 86.62 92 GLN A CA 1
ATOM 732 C C . GLN A 1 92 ? 8.631 -0.697 -3.208 1.00 86.62 92 GLN A C 1
ATOM 734 O O . GLN A 1 92 ? 9.428 -1.482 -2.695 1.00 86.62 92 GLN A O 1
ATOM 739 N N . VAL A 1 93 ? 8.550 -0.531 -4.529 1.00 72.75 93 VAL A N 1
ATOM 740 C CA . VAL A 1 93 ? 9.461 -1.197 -5.470 1.00 72.75 93 VAL A CA 1
ATOM 741 C C . VAL A 1 93 ? 10.567 -0.223 -5.851 1.00 72.75 93 VAL A C 1
ATOM 743 O O . VAL A 1 93 ? 10.313 0.763 -6.538 1.00 72.75 93 VAL A O 1
ATOM 746 N N . LYS A 1 94 ? 11.810 -0.492 -5.437 1.00 70.00 94 LYS A N 1
ATOM 747 C CA . LYS A 1 94 ? 12.977 0.225 -5.966 1.00 70.00 94 LYS A CA 1
ATOM 748 C C . LYS A 1 94 ? 13.632 -0.599 -7.073 1.00 70.00 94 LYS A C 1
ATOM 750 O O . LYS A 1 94 ? 14.334 -1.569 -6.799 1.00 70.00 94 LYS A O 1
ATOM 755 N N . GLY A 1 95 ? 13.408 -0.170 -8.318 1.00 52.75 95 GLY A N 1
ATOM 756 C CA . GLY A 1 95 ? 14.087 -0.669 -9.518 1.00 52.75 95 GLY A CA 1
ATOM 757 C C . GLY A 1 95 ? 13.468 -1.923 -10.154 1.00 52.75 95 GLY A C 1
ATOM 758 O O . GLY A 1 95 ? 13.268 -2.937 -9.494 1.00 52.75 95 GLY A O 1
ATOM 759 N N . GLY A 1 96 ? 13.238 -1.856 -11.473 1.00 40.97 96 GLY A N 1
ATOM 760 C CA . GLY A 1 96 ? 12.991 -3.005 -12.358 1.00 40.97 96 GLY A CA 1
ATOM 761 C C . GLY A 1 96 ? 11.555 -3.145 -12.884 1.00 40.97 96 GLY A C 1
ATOM 762 O O . GLY A 1 96 ? 10.629 -3.414 -12.129 1.00 40.97 96 GLY A O 1
ATOM 763 N N . GLN A 1 97 ? 11.391 -3.034 -14.208 1.00 43.03 97 GLN A N 1
ATOM 764 C CA . GLN A 1 97 ? 10.134 -3.006 -14.985 1.00 43.03 97 GLN A CA 1
ATOM 765 C C . GLN A 1 97 ? 9.205 -4.240 -14.892 1.00 43.03 97 GLN A C 1
ATOM 767 O O . GLN A 1 97 ? 8.179 -4.278 -15.567 1.00 43.03 97 GLN A O 1
ATOM 772 N N . THR A 1 98 ? 9.482 -5.244 -14.062 1.00 46.12 98 THR A N 1
ATOM 773 C CA . THR A 1 98 ? 8.656 -6.462 -13.991 1.00 46.12 98 THR A CA 1
ATOM 774 C C . THR A 1 98 ? 8.542 -6.973 -12.563 1.00 46.12 98 THR A C 1
ATOM 776 O O . THR A 1 98 ? 9.251 -7.883 -12.144 1.00 46.12 98 THR A O 1
ATOM 779 N N . PHE A 1 99 ? 7.608 -6.393 -11.813 1.00 51.88 99 PHE A N 1
ATOM 780 C CA . PHE A 1 99 ? 7.233 -6.869 -10.488 1.00 51.88 99 PHE A CA 1
ATOM 781 C C . PHE A 1 99 ? 6.294 -8.089 -10.587 1.00 51.88 99 PHE A C 1
ATOM 783 O O . PHE A 1 99 ? 5.249 -8.044 -11.254 1.00 51.88 99 PHE A O 1
ATOM 790 N N . LYS A 1 100 ? 6.665 -9.188 -9.920 1.00 51.50 100 LYS A N 1
ATOM 791 C CA . LYS A 1 100 ? 5.751 -10.260 -9.500 1.00 51.50 100 LYS A CA 1
ATOM 792 C C . LYS A 1 100 ? 5.536 -10.072 -7.999 1.00 51.50 100 LYS A C 1
ATOM 794 O O . LYS A 1 100 ? 6.506 -10.085 -7.249 1.00 51.50 100 LYS A O 1
ATOM 799 N N . ALA A 1 101 ? 4.289 -9.847 -7.590 1.00 51.78 101 ALA A N 1
ATOM 800 C CA . ALA A 1 101 ? 3.952 -9.635 -6.189 1.00 51.78 101 ALA A CA 1
ATOM 801 C C . ALA A 1 101 ? 4.335 -10.843 -5.323 1.00 51.78 101 ALA A C 1
ATOM 803 O O . ALA A 1 101 ? 4.275 -11.971 -5.826 1.00 51.78 101 ALA A O 1
ATOM 804 N N . PRO A 1 102 ? 4.717 -10.622 -4.049 1.00 50.66 102 PRO A N 1
ATOM 805 C CA . PRO A 1 102 ? 4.958 -11.714 -3.120 1.00 50.66 102 PRO A CA 1
ATOM 806 C C . PRO A 1 102 ? 3.699 -12.576 -3.060 1.00 50.66 102 PRO A C 1
ATOM 808 O O . PRO A 1 102 ? 2.597 -12.080 -2.797 1.00 50.66 102 PRO A O 1
ATOM 811 N N . LYS A 1 103 ? 3.860 -13.857 -3.403 1.00 58.12 103 LYS A N 1
ATOM 812 C CA . LYS A 1 103 ? 2.820 -14.858 -3.196 1.00 58.12 103 LYS A CA 1
ATOM 813 C C . LYS A 1 103 ? 2.615 -14.975 -1.692 1.00 58.12 103 LYS A C 1
ATOM 815 O O . LYS A 1 103 ? 3.591 -15.024 -0.952 1.00 58.12 103 LYS A O 1
ATOM 820 N N . GLU A 1 104 ? 1.362 -14.915 -1.259 1.00 52.75 104 GLU A N 1
ATOM 821 C CA . GLU A 1 104 ? 1.026 -15.300 0.104 1.00 52.75 104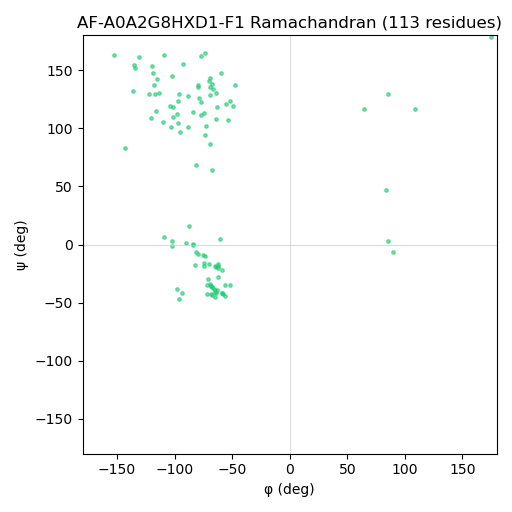 GLU A CA 1
ATOM 822 C C . GLU A 1 104 ? 1.388 -16.784 0.183 1.00 52.75 104 GLU A C 1
ATOM 824 O O . GLU A 1 104 ? 0.924 -17.571 -0.647 1.00 52.75 104 GLU A O 1
ATOM 829 N N . ASP A 1 105 ? 2.328 -17.143 1.057 1.00 50.84 105 ASP A N 1
ATOM 830 C CA . ASP A 1 105 ? 2.639 -18.544 1.304 1.00 50.84 105 ASP A CA 1
ATOM 831 C C . ASP A 1 105 ? 1.428 -19.136 2.033 1.00 50.84 105 ASP A C 1
ATOM 833 O O . ASP A 1 105 ? 1.382 -19.183 3.261 1.00 50.84 105 ASP A O 1
ATOM 837 N N . GLU A 1 106 ? 0.436 -19.599 1.270 1.00 46.06 106 GLU A N 1
ATOM 838 C CA . GLU A 1 106 ? -0.561 -20.568 1.723 1.00 46.06 106 GLU A CA 1
ATOM 839 C C . GLU A 1 106 ? 0.151 -21.905 1.953 1.00 46.06 106 GLU A C 1
ATOM 841 O O . GLU A 1 106 ? -0.050 -22.905 1.260 1.00 46.06 106 GLU A O 1
ATOM 846 N N . ARG A 1 107 ? 1.071 -21.931 2.918 1.00 53.69 107 ARG A N 1
ATOM 847 C CA . ARG A 1 107 ? 1.580 -23.183 3.446 1.00 53.69 107 ARG A CA 1
ATOM 848 C C . ARG A 1 107 ? 0.455 -23.740 4.302 1.00 53.69 107 ARG A C 1
ATOM 850 O O . ARG A 1 107 ? 0.304 -23.364 5.463 1.00 53.69 107 ARG A O 1
ATOM 857 N N . ALA A 1 108 ? -0.362 -24.601 3.698 1.00 57.25 108 ALA A N 1
ATOM 858 C CA . ALA A 1 108 ? -1.254 -25.466 4.450 1.00 57.25 108 ALA A CA 1
ATOM 859 C C . ALA A 1 108 ? -0.438 -26.125 5.581 1.00 57.25 108 ALA A C 1
ATOM 861 O O . ALA A 1 108 ? 0.718 -26.504 5.334 1.00 57.25 108 ALA A O 1
ATOM 862 N N . PRO A 1 109 ? -0.973 -26.219 6.812 1.00 58.81 109 PRO A N 1
ATOM 863 C CA . PRO A 1 109 ? -0.298 -26.950 7.872 1.00 58.81 109 PRO A CA 1
ATOM 864 C C . PRO A 1 109 ? 0.036 -28.342 7.334 1.00 58.81 109 PRO A C 1
ATOM 866 O O . PRO A 1 109 ? -0.836 -29.032 6.810 1.00 58.81 109 PRO A O 1
ATOM 869 N N . GLN A 1 110 ? 1.320 -28.710 7.365 1.00 59.41 110 GLN A N 1
ATOM 870 C CA . GLN A 1 110 ? 1.718 -30.069 7.024 1.00 59.41 110 GLN A CA 1
ATOM 871 C C . GLN A 1 110 ? 1.086 -30.976 8.070 1.00 59.41 110 GLN A C 1
ATOM 873 O O . GLN A 1 110 ? 1.514 -30.962 9.228 1.00 59.41 110 GLN A O 1
ATOM 878 N N . ASP A 1 111 ? 0.070 -31.732 7.652 1.00 49.56 111 ASP A N 1
ATOM 879 C CA . ASP A 1 111 ? -0.417 -32.874 8.408 1.00 49.56 111 ASP A CA 1
ATOM 880 C C . ASP A 1 111 ? 0.789 -33.767 8.673 1.00 49.56 111 ASP A C 1
ATOM 882 O O . ASP A 1 111 ? 1.375 -34.376 7.774 1.00 49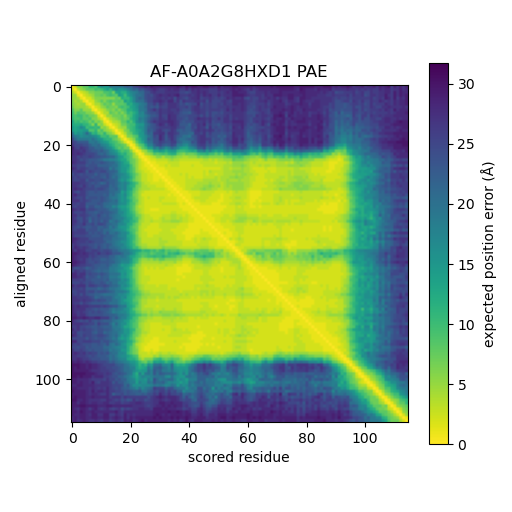.56 111 ASP A O 1
ATOM 886 N N . SER A 1 112 ? 1.215 -33.758 9.929 1.00 55.09 112 SER A N 1
ATOM 887 C CA . SER A 1 112 ? 2.202 -34.691 10.438 1.00 55.09 112 SER A CA 1
ATOM 888 C C . SER A 1 112 ? 1.453 -35.971 10.755 1.00 55.09 112 SER A C 1
ATOM 890 O O . SER A 1 112 ? 1.263 -36.293 11.924 1.00 55.09 112 SER A O 1
ATOM 892 N N . ASP A 1 113 ? 0.977 -36.654 9.714 1.00 57.31 113 ASP A N 1
ATOM 893 C CA . ASP A 1 113 ? 0.355 -37.957 9.878 1.00 57.31 113 ASP A CA 1
ATOM 894 C C . ASP A 1 113 ? 1.329 -39.066 9.458 1.00 57.31 113 ASP A C 1
ATOM 896 O O . ASP A 1 113 ? 1.560 -39.331 8.280 1.00 57.31 113 ASP A O 1
ATOM 900 N N . SER A 1 114 ? 1.909 -39.654 10.507 1.00 49.97 114 SER A N 1
ATOM 901 C CA . SER A 1 114 ? 2.216 -41.076 10.689 1.00 49.97 114 SER A 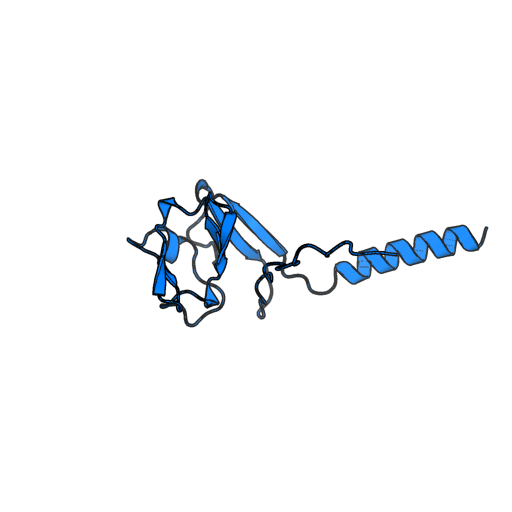CA 1
ATOM 902 C C . SER A 1 114 ? 3.232 -41.771 9.763 1.00 49.97 114 SER A C 1
ATOM 904 O O . SER A 1 114 ? 2.969 -42.032 8.590 1.00 49.97 114 SER A O 1
ATOM 906 N N . ASN A 1 115 ? 4.340 -42.240 10.362 1.00 46.66 115 ASN A N 1
ATOM 907 C CA . ASN A 1 115 ? 4.526 -43.676 10.653 1.00 46.66 115 ASN A CA 1
ATOM 908 C C . ASN A 1 115 ? 5.548 -43.899 11.782 1.00 46.66 115 ASN A C 1
ATOM 910 O O . ASN A 1 115 ? 6.658 -43.328 11.685 1.00 46.66 115 ASN A O 1
#